Protein AF-A0A1H3FJU0-F1 (afdb_monomer_lite)

Radius of gyration: 17.92 Å; chains: 1; bounding box: 43×25×50 Å

Organism: NCBI:txid574349

pLDDT: mean 85.81, std 8.49, range [56.72, 94.69]

Secondary structure (DSSP, 8-state):
-HHHHHHHHHHHHHHHHHHHHHHHHHHHHHHHHHHHHHHHHGGGS-HHHHS--STTHHHHHHHHHHHHHHTTT-HHHIIIIITT-HHHHHHS-HHHHHHHHHHHHHHHHHHHHHHHHHHHHHHHTT-

Structure (mmCIF, N/CA/C/O backbone):
data_AF-A0A1H3FJU0-F1
#
_entry.id   AF-A0A1H3FJU0-F1
#
loop_
_atom_site.group_PDB
_atom_site.id
_atom_site.type_symbol
_atom_site.label_atom_id
_atom_site.label_alt_id
_atom_site.label_comp_id
_atom_site.label_asym_id
_atom_site.label_entity_id
_atom_site.label_seq_id
_atom_site.pdbx_PDB_ins_code
_atom_site.Cartn_x
_atom_site.Cartn_y
_atom_site.Cartn_z
_atom_site.occupancy
_atom_site.B_iso_or_equiv
_atom_site.auth_seq_id
_atom_site.auth_comp_id
_atom_site.auth_asym_id
_atom_site.auth_atom_id
_atom_site.pdbx_PDB_model_num
ATOM 1 N N . MET A 1 1 ? 21.279 -3.090 -28.192 1.00 73.25 1 MET A N 1
ATOM 2 C CA . MET A 1 1 ? 20.259 -2.068 -27.872 1.00 73.25 1 MET A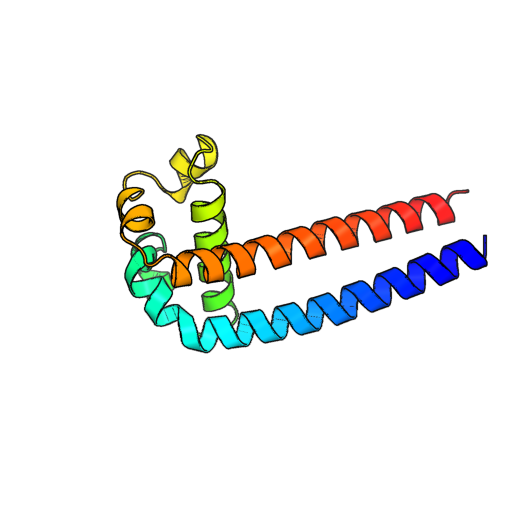 CA 1
ATOM 3 C C . MET A 1 1 ? 18.842 -2.566 -28.112 1.00 73.25 1 MET A C 1
ATOM 5 O O . MET A 1 1 ? 18.152 -2.771 -27.126 1.00 73.25 1 MET A O 1
ATOM 9 N N . ALA A 1 2 ? 18.442 -2.893 -29.349 1.00 81.31 2 ALA A N 1
ATOM 10 C CA . ALA A 1 2 ? 17.053 -3.268 -29.677 1.00 81.31 2 ALA A CA 1
ATOM 11 C C . ALA A 1 2 ? 16.427 -4.379 -28.798 1.00 81.31 2 ALA A C 1
ATOM 13 O O . ALA A 1 2 ? 15.264 -4.290 -28.410 1.00 81.31 2 ALA A O 1
ATOM 14 N N . ILE A 1 3 ? 17.197 -5.411 -28.427 1.00 87.44 3 ILE A N 1
ATOM 15 C CA . ILE A 1 3 ? 16.710 -6.499 -27.554 1.00 87.44 3 ILE A CA 1
ATOM 16 C C . ILE A 1 3 ? 16.389 -5.985 -26.140 1.00 87.44 3 ILE A C 1
ATOM 18 O O . ILE A 1 3 ? 15.386 -6.384 -25.549 1.00 87.44 3 ILE A O 1
ATOM 22 N N . VAL A 1 4 ? 17.211 -5.080 -25.600 1.00 87.06 4 VAL A N 1
ATOM 23 C CA . VAL A 1 4 ? 17.039 -4.518 -24.249 1.00 87.06 4 VAL A CA 1
ATOM 24 C C . VAL A 1 4 ? 15.814 -3.609 -24.204 1.00 87.06 4 VAL A C 1
ATOM 26 O O . VAL A 1 4 ? 14.980 -3.759 -23.316 1.00 87.06 4 VAL A O 1
ATOM 29 N N . GLU A 1 5 ? 15.656 -2.730 -25.193 1.00 85.94 5 GLU A N 1
ATOM 30 C CA . GLU A 1 5 ? 14.491 -1.845 -25.315 1.00 85.94 5 GLU A CA 1
ATOM 31 C C . GLU A 1 5 ? 13.184 -2.629 -25.451 1.00 85.94 5 GLU A C 1
ATOM 33 O O . GLU A 1 5 ? 12.231 -2.371 -24.716 1.00 85.94 5 GLU A O 1
ATOM 38 N N . SER A 1 6 ? 13.157 -3.637 -26.330 1.00 90.00 6 SER A N 1
ATOM 39 C CA . SER A 1 6 ? 11.997 -4.519 -26.485 1.00 90.00 6 SER A CA 1
ATOM 40 C C . SER A 1 6 ? 11.667 -5.233 -25.171 1.00 90.00 6 SER A C 1
ATOM 42 O O . SER A 1 6 ? 10.504 -5.306 -24.779 1.00 90.00 6 SER A O 1
ATOM 44 N N . THR A 1 7 ? 12.679 -5.726 -24.449 1.00 91.31 7 THR A N 1
ATOM 45 C CA . THR A 1 7 ? 12.483 -6.418 -23.164 1.00 91.31 7 THR A CA 1
ATOM 46 C C . THR A 1 7 ? 11.920 -5.480 -22.094 1.00 91.31 7 THR A C 1
ATOM 48 O O . THR A 1 7 ? 10.959 -5.835 -21.413 1.00 91.31 7 THR A O 1
ATOM 51 N N . LEU A 1 8 ? 12.459 -4.262 -21.972 1.00 90.12 8 LEU A N 1
ATOM 52 C CA . LEU A 1 8 ? 11.939 -3.243 -21.055 1.00 90.12 8 LEU A CA 1
ATOM 53 C C . LEU A 1 8 ? 10.504 -2.835 -21.406 1.00 90.12 8 LEU A C 1
ATOM 55 O O . LEU A 1 8 ? 9.691 -2.642 -20.501 1.00 90.12 8 LEU A O 1
ATOM 59 N N . GLY A 1 9 ? 10.176 -2.758 -22.699 1.00 88.25 9 GLY A N 1
ATOM 60 C CA . GLY A 1 9 ? 8.813 -2.539 -23.180 1.00 88.25 9 GLY A CA 1
ATOM 61 C C . GLY A 1 9 ? 7.850 -3.621 -22.692 1.00 88.25 9 GLY A C 1
ATOM 62 O O . GLY A 1 9 ? 6.852 -3.304 -22.048 1.00 88.25 9 GLY A O 1
ATOM 63 N N . TRP A 1 10 ? 8.187 -4.897 -22.907 1.00 93.12 10 TRP A N 1
ATOM 64 C CA . TRP A 1 10 ? 7.372 -6.027 -22.445 1.00 93.12 10 TRP A CA 1
ATOM 65 C C . TRP A 1 10 ? 7.200 -6.059 -20.925 1.00 93.12 10 TRP A C 1
ATOM 67 O O . TRP A 1 10 ? 6.084 -6.262 -20.444 1.00 93.12 10 TRP A O 1
ATOM 77 N N . ILE A 1 11 ? 8.272 -5.815 -20.162 1.00 92.06 11 ILE A N 1
ATOM 78 C CA . ILE A 1 11 ? 8.209 -5.741 -18.695 1.00 92.06 11 ILE A CA 1
ATOM 79 C C . ILE A 1 11 ? 7.282 -4.601 -18.260 1.00 92.06 11 ILE A C 1
ATOM 81 O O . ILE A 1 11 ? 6.436 -4.798 -17.390 1.00 92.06 11 ILE A O 1
ATOM 85 N N . GLY A 1 12 ? 7.403 -3.424 -18.881 1.00 90.06 12 GLY A N 1
ATOM 86 C CA . GLY A 1 12 ? 6.541 -2.279 -18.600 1.00 90.06 12 GLY A CA 1
ATOM 87 C C . GLY A 1 12 ? 5.065 -2.582 -18.862 1.00 90.06 12 GLY A C 1
ATOM 88 O O . GLY A 1 12 ? 4.226 -2.343 -17.994 1.00 90.06 12 GLY A O 1
ATOM 89 N N . THR A 1 13 ? 4.743 -3.169 -20.018 1.00 91.56 13 THR A N 1
ATOM 90 C CA . THR A 1 13 ? 3.370 -3.570 -20.362 1.00 91.56 13 THR A CA 1
ATOM 91 C C . THR A 1 13 ? 2.823 -4.613 -19.389 1.00 91.56 13 THR A C 1
ATOM 93 O O . THR A 1 13 ? 1.688 -4.485 -18.930 1.00 91.56 13 THR A O 1
ATOM 96 N N . PHE A 1 14 ? 3.626 -5.618 -19.029 1.00 92.19 14 PHE A N 1
ATOM 97 C CA . PHE A 1 14 ? 3.233 -6.647 -18.069 1.00 92.19 14 PHE A CA 1
ATOM 98 C C . PHE A 1 14 ? 2.937 -6.058 -16.684 1.00 92.19 14 PHE A C 1
ATOM 100 O O . PHE A 1 14 ? 1.878 -6.326 -16.115 1.00 92.19 14 PHE A O 1
ATOM 107 N N . LEU A 1 15 ? 3.828 -5.210 -16.159 1.00 91.44 15 LEU A N 1
ATOM 108 C CA . LEU A 1 15 ? 3.632 -4.538 -14.872 1.00 91.44 15 LEU A CA 1
ATOM 109 C C . LEU A 1 15 ? 2.427 -3.595 -14.896 1.00 91.44 15 LEU A C 1
ATOM 111 O O . LEU A 1 15 ? 1.683 -3.546 -13.920 1.00 91.44 15 LEU A O 1
ATOM 115 N N . GLY A 1 16 ? 2.196 -2.893 -16.008 1.00 88.62 16 GLY A N 1
ATOM 116 C CA . GLY A 1 16 ? 1.013 -2.054 -16.194 1.00 88.62 16 GLY A CA 1
ATOM 117 C C . GLY A 1 16 ? -0.286 -2.863 -16.156 1.00 88.62 16 GLY A C 1
ATOM 118 O O . GLY A 1 16 ? -1.217 -2.504 -15.437 1.00 88.62 16 GLY A O 1
ATOM 119 N N . GLY A 1 17 ? -0.331 -3.994 -16.868 1.00 92.31 17 GLY A N 1
ATOM 120 C CA . GLY A 1 17 ? -1.479 -4.904 -16.854 1.00 92.31 17 GLY A CA 1
ATOM 121 C C . GLY A 1 17 ? -1.735 -5.506 -15.472 1.00 92.31 17 GLY A C 1
ATOM 122 O O . GLY A 1 17 ? -2.864 -5.490 -14.981 1.00 92.31 17 GLY A O 1
ATOM 123 N N . LEU A 1 18 ? -0.679 -5.968 -14.801 1.00 92.19 18 LEU A N 1
ATOM 124 C CA . LEU A 1 18 ? -0.758 -6.486 -13.437 1.00 92.19 18 LEU A CA 1
ATOM 125 C C . LEU A 1 18 ? -1.211 -5.398 -12.450 1.00 92.19 18 LEU A C 1
ATOM 127 O O . LEU A 1 18 ? -2.030 -5.664 -11.571 1.00 92.19 18 LEU A O 1
ATOM 131 N N . GLY A 1 19 ? -0.744 -4.161 -12.630 1.00 90.81 19 GLY A N 1
ATOM 132 C CA . GLY A 1 19 ? -1.169 -3.015 -11.836 1.00 90.81 19 GLY A CA 1
ATOM 133 C C . GLY A 1 19 ? -2.647 -2.685 -11.997 1.00 90.81 19 GLY A C 1
ATOM 134 O O . GLY A 1 19 ? -3.334 -2.442 -11.007 1.00 90.81 19 GLY A O 1
ATOM 135 N N . LEU A 1 20 ? -3.166 -2.757 -13.223 1.00 91.00 20 LEU A N 1
ATOM 136 C CA . LEU A 1 20 ? -4.585 -2.554 -13.499 1.00 91.00 20 LEU A CA 1
ATOM 137 C C . LEU A 1 20 ? -5.453 -3.648 -12.858 1.00 91.00 20 LEU A C 1
ATOM 139 O O . LEU A 1 20 ? -6.473 -3.338 -12.245 1.00 91.00 20 LEU A O 1
ATOM 143 N N . LEU A 1 21 ? -5.025 -4.913 -12.922 1.00 93.75 21 LEU A N 1
ATOM 144 C CA . LEU A 1 21 ? -5.716 -6.021 -12.251 1.00 93.75 21 LEU A CA 1
ATOM 145 C C . LEU A 1 21 ? -5.738 -5.849 -10.727 1.00 93.75 21 LEU A C 1
ATOM 147 O O . LEU A 1 21 ? -6.780 -6.039 -10.098 1.00 93.75 21 LEU A O 1
ATOM 151 N N . LEU A 1 22 ? -4.610 -5.449 -10.134 1.00 92.00 22 LEU A N 1
ATOM 152 C CA . LEU A 1 22 ? -4.521 -5.184 -8.699 1.00 92.00 22 LEU A CA 1
ATOM 153 C C . LEU A 1 22 ? -5.372 -3.985 -8.280 1.00 92.00 22 LEU A C 1
ATOM 155 O O . LEU A 1 22 ? -6.050 -4.065 -7.258 1.00 92.00 22 LEU A O 1
ATOM 159 N N . LEU A 1 23 ? -5.410 -2.915 -9.079 1.00 89.50 23 LEU A N 1
ATOM 160 C CA . LEU A 1 23 ? -6.303 -1.778 -8.855 1.00 89.50 23 LEU A CA 1
ATOM 161 C C . LEU A 1 23 ? -7.770 -2.222 -8.872 1.00 89.50 23 LEU A C 1
ATOM 163 O O . LEU A 1 23 ? -8.513 -1.866 -7.963 1.00 89.50 23 LEU A O 1
ATOM 167 N N . ILE A 1 24 ? -8.191 -3.029 -9.851 1.00 92.06 24 ILE A N 1
ATOM 168 C CA . ILE A 1 24 ? -9.566 -3.549 -9.912 1.00 92.06 24 ILE A CA 1
ATOM 169 C C . ILE A 1 24 ? -9.878 -4.381 -8.665 1.00 92.06 24 ILE A C 1
ATOM 171 O O . ILE A 1 24 ? -10.896 -4.150 -8.012 1.00 92.06 24 ILE A O 1
ATOM 175 N N . ALA A 1 25 ? -8.991 -5.305 -8.290 1.00 92.81 25 ALA A N 1
ATOM 176 C CA . ALA A 1 25 ? -9.164 -6.122 -7.094 1.00 92.81 25 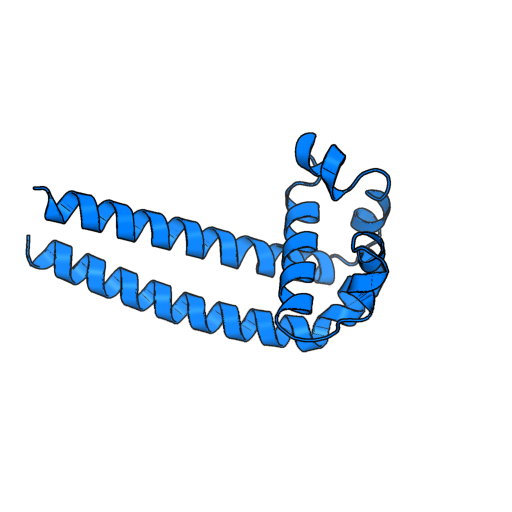ALA A CA 1
ATOM 177 C C . ALA A 1 25 ? -9.244 -5.262 -5.821 1.00 92.81 25 ALA A C 1
ATOM 179 O O . ALA A 1 25 ? -10.133 -5.462 -4.993 1.00 92.81 25 ALA A O 1
ATOM 180 N N . ALA A 1 26 ? -8.371 -4.263 -5.683 1.00 90.44 26 ALA A N 1
ATOM 181 C CA . ALA A 1 26 ? -8.369 -3.343 -4.553 1.00 90.44 26 ALA A CA 1
ATOM 182 C C . ALA A 1 26 ? -9.634 -2.472 -4.518 1.00 90.44 26 ALA A C 1
ATOM 184 O O . ALA A 1 26 ? -10.182 -2.253 -3.443 1.00 90.44 26 ALA A O 1
ATOM 185 N N . CYS A 1 27 ? -10.140 -2.029 -5.670 1.00 90.00 27 CYS A N 1
ATOM 186 C CA . CYS A 1 27 ? -11.408 -1.311 -5.794 1.00 90.00 27 CYS A CA 1
ATOM 187 C C . CYS A 1 27 ? -12.595 -2.167 -5.340 1.00 90.00 27 CYS A C 1
ATOM 189 O O . CYS A 1 27 ? -13.414 -1.701 -4.551 1.00 90.00 27 CYS A O 1
ATOM 191 N N . ILE A 1 28 ? -12.667 -3.423 -5.791 1.00 92.31 28 ILE A N 1
ATOM 192 C CA . ILE A 1 28 ? -13.705 -4.377 -5.376 1.00 92.31 28 ILE A CA 1
ATOM 193 C C . ILE A 1 28 ? -13.638 -4.581 -3.863 1.00 92.31 28 ILE A C 1
ATOM 195 O O . ILE A 1 28 ? -14.629 -4.385 -3.162 1.00 92.31 28 ILE A O 1
ATOM 199 N N . ILE A 1 29 ? -12.454 -4.904 -3.340 1.00 91.44 29 ILE A N 1
ATOM 200 C CA . ILE A 1 29 ? -12.236 -5.066 -1.900 1.00 91.44 29 ILE A CA 1
ATOM 201 C C . ILE A 1 29 ? -12.653 -3.798 -1.154 1.00 91.44 29 ILE A C 1
ATOM 203 O O . ILE A 1 29 ? -13.339 -3.895 -0.141 1.00 91.44 29 ILE A O 1
ATOM 207 N N . ALA A 1 30 ? -12.303 -2.616 -1.661 1.00 88.75 30 ALA A N 1
ATOM 208 C CA . ALA A 1 30 ? -12.659 -1.358 -1.029 1.00 88.75 30 ALA A CA 1
ATOM 209 C C . ALA A 1 30 ? -14.166 -1.110 -0.990 1.00 88.75 30 ALA A C 1
ATOM 211 O O . ALA A 1 30 ? -14.656 -0.569 -0.008 1.00 88.75 30 ALA A O 1
ATOM 212 N N . LEU A 1 31 ? -14.924 -1.538 -1.996 1.00 88.19 31 LEU A N 1
ATOM 213 C CA . LEU A 1 31 ? -16.382 -1.418 -1.968 1.00 88.19 31 LEU A CA 1
ATOM 214 C C . LEU A 1 31 ? -17.020 -2.342 -0.922 1.00 88.19 31 LEU A C 1
ATOM 216 O O . LEU A 1 31 ? -17.953 -1.928 -0.242 1.00 88.19 31 LEU A O 1
ATOM 220 N N . PHE A 1 32 ? -16.502 -3.562 -0.750 1.00 90.00 32 PHE A N 1
ATOM 221 C CA . PHE A 1 32 ? -17.102 -4.557 0.151 1.00 90.00 32 PHE A CA 1
ATOM 222 C C . PHE A 1 32 ? -16.570 -4.530 1.587 1.00 90.00 32 PHE A C 1
ATOM 224 O O . PHE A 1 32 ? -17.248 -4.989 2.503 1.00 90.00 32 PHE A O 1
ATOM 231 N N . LYS A 1 33 ? -15.341 -4.052 1.799 1.00 90.88 33 LYS A N 1
ATOM 232 C CA . LYS A 1 33 ? -14.637 -4.130 3.090 1.00 90.88 33 LYS A CA 1
ATOM 233 C C . LYS A 1 33 ? -14.391 -2.781 3.750 1.00 90.88 33 LYS A C 1
ATOM 235 O O . LYS A 1 33 ? -13.863 -2.766 4.860 1.00 90.88 33 LYS A O 1
ATOM 240 N N . ILE A 1 34 ? -14.788 -1.667 3.129 1.00 89.31 34 ILE A N 1
ATOM 241 C CA . ILE A 1 34 ? -14.622 -0.345 3.747 1.00 89.31 34 ILE A CA 1
ATOM 242 C C . ILE A 1 34 ? -15.409 -0.211 5.046 1.00 89.31 34 ILE A C 1
ATOM 244 O O . ILE A 1 34 ? -14.868 0.333 5.994 1.00 89.31 34 ILE A O 1
ATOM 248 N N . ASP A 1 35 ? -16.626 -0.750 5.135 1.00 88.75 35 ASP A N 1
ATOM 249 C CA . ASP A 1 35 ? -17.435 -0.634 6.356 1.00 88.75 35 ASP A CA 1
ATOM 250 C C . ASP A 1 35 ? -16.795 -1.378 7.533 1.00 88.75 35 ASP A C 1
ATOM 252 O O . ASP A 1 35 ? -16.725 -0.858 8.644 1.00 88.75 35 ASP A O 1
ATOM 256 N N . GLU A 1 36 ? -16.254 -2.571 7.269 1.00 89.38 36 GLU A N 1
ATOM 257 C CA . GLU A 1 36 ? -15.503 -3.345 8.259 1.00 89.38 36 GLU A CA 1
ATOM 258 C C . GLU A 1 36 ? -14.204 -2.622 8.648 1.00 89.38 36 GLU A C 1
ATOM 260 O O . GLU A 1 36 ? -13.852 -2.570 9.821 1.00 89.38 36 GLU A O 1
ATOM 265 N N . ALA A 1 37 ? -13.504 -2.006 7.690 1.00 89.38 37 ALA A N 1
ATOM 266 C CA . ALA A 1 37 ? -12.314 -1.210 7.976 1.00 89.38 37 ALA A CA 1
ATOM 267 C C . ALA A 1 37 ? -12.640 0.064 8.779 1.00 89.38 37 ALA A C 1
ATOM 269 O O . ALA A 1 37 ? -11.932 0.384 9.730 1.00 89.38 37 ALA A O 1
ATOM 270 N N . ASP A 1 38 ? -13.717 0.771 8.445 1.00 88.19 38 ASP A N 1
ATOM 271 C CA . ASP A 1 38 ? -14.161 1.995 9.115 1.00 88.19 38 ASP A CA 1
ATOM 272 C C . ASP A 1 38 ? -14.677 1.733 10.533 1.00 88.19 38 ASP A C 1
ATOM 274 O O . ASP A 1 38 ? -14.566 2.614 11.389 1.00 88.19 38 ASP A O 1
ATOM 278 N N . TYR A 1 39 ? -15.207 0.538 10.800 1.00 87.62 39 TYR A N 1
ATOM 279 C CA . TYR A 1 39 ? -15.597 0.128 12.147 1.00 87.62 39 TYR A CA 1
ATOM 280 C C . TYR A 1 39 ? -14.401 0.152 13.110 1.00 87.62 39 TYR A C 1
ATOM 282 O O . TYR A 1 39 ? -14.507 0.699 14.202 1.00 87.62 39 TYR A O 1
ATOM 290 N N . TYR A 1 40 ? -13.245 -0.370 12.683 1.00 86.94 40 TYR A N 1
ATOM 291 C CA . TYR A 1 40 ? -12.038 -0.419 13.519 1.00 86.94 40 TYR A CA 1
ATOM 292 C C . TYR A 1 40 ? -11.162 0.837 13.401 1.00 86.94 40 TYR A C 1
ATOM 294 O O . TYR A 1 40 ? -10.589 1.295 14.383 1.00 86.94 40 TYR A O 1
ATOM 302 N N . PHE A 1 41 ? -11.037 1.403 12.198 1.00 85.19 41 PHE A N 1
ATOM 303 C CA . PHE A 1 41 ? -10.051 2.446 11.881 1.00 85.19 41 PHE A CA 1
ATOM 304 C C . P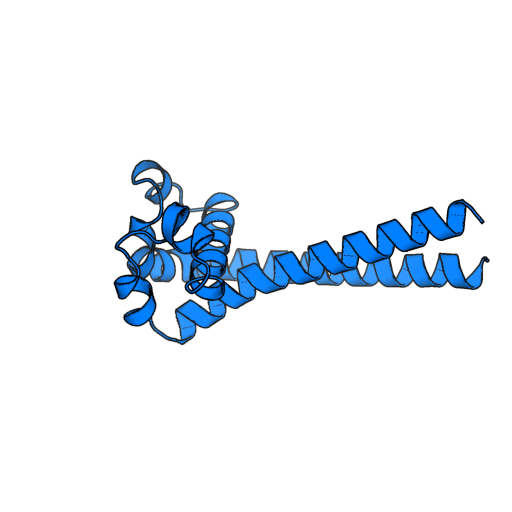HE A 1 41 ? -10.674 3.778 11.474 1.00 85.19 41 PHE A C 1
ATOM 306 O O . PHE A 1 41 ? -9.962 4.754 11.228 1.00 85.19 41 PHE A O 1
ATOM 313 N N . GLY A 1 42 ? -12.000 3.866 11.400 1.00 76.06 42 GLY A N 1
ATOM 314 C CA . GLY A 1 42 ? -12.673 5.048 10.881 1.00 76.06 42 GLY A CA 1
ATOM 315 C C . GLY A 1 42 ? -12.374 6.308 11.694 1.00 76.06 42 GLY A C 1
ATOM 316 O O . GLY A 1 42 ? -12.383 7.408 11.143 1.00 76.06 42 GLY A O 1
ATOM 317 N N . GLU A 1 43 ? -12.080 6.173 12.988 1.00 73.19 43 GLU A N 1
ATOM 318 C CA . GLU A 1 43 ? -11.677 7.300 13.832 1.00 73.19 43 GLU A CA 1
ATOM 319 C C . GLU A 1 43 ? -10.354 7.946 13.404 1.00 73.19 43 GLU A C 1
ATOM 321 O O . GLU A 1 43 ? -10.073 9.070 13.812 1.00 73.19 43 GLU A O 1
ATOM 326 N N . TRP A 1 44 ? -9.515 7.276 12.610 1.00 73.06 44 TRP A N 1
ATOM 327 C CA . TRP A 1 44 ? -8.286 7.864 12.063 1.00 73.06 44 TRP A CA 1
ATOM 328 C C . TRP A 1 44 ? -8.553 8.858 10.938 1.00 73.06 44 TRP A C 1
ATOM 330 O O . TRP A 1 44 ? -7.732 9.736 10.680 1.00 73.06 44 TRP A O 1
ATOM 340 N N . SER A 1 45 ? -9.697 8.737 10.266 1.00 65.69 45 SER A N 1
ATOM 341 C CA . SER A 1 45 ? -10.110 9.698 9.249 1.00 65.69 45 SER A CA 1
ATOM 342 C C . SER A 1 45 ? -10.867 10.863 9.883 1.00 65.69 45 SER A C 1
ATOM 344 O O . SER A 1 45 ? -11.586 10.681 10.865 1.00 65.69 45 SER A O 1
ATOM 346 N N . ALA A 1 46 ? -10.709 12.066 9.320 1.00 60.09 46 ALA A N 1
ATOM 347 C CA . ALA A 1 46 ? -11.522 13.216 9.709 1.00 60.09 46 ALA A CA 1
ATOM 348 C C . ALA A 1 46 ? -13.016 12.829 9.661 1.00 60.09 46 ALA A C 1
ATOM 350 O O . ALA A 1 46 ? -13.418 12.166 8.699 1.00 60.09 46 ALA A O 1
ATOM 351 N N . PRO A 1 47 ? -13.837 13.228 10.651 1.00 59.81 47 PRO A N 1
ATOM 352 C CA . PRO A 1 47 ? -15.242 12.814 10.749 1.00 59.81 47 PRO A CA 1
ATOM 353 C C . PRO A 1 47 ? -16.042 13.141 9.478 1.00 59.81 47 PRO A C 1
ATOM 355 O O . PRO A 1 47 ? -16.932 12.398 9.085 1.00 59.81 47 PRO A O 1
ATOM 358 N N . GLU A 1 48 ? -15.640 14.194 8.773 1.00 59.38 48 GLU A N 1
ATOM 359 C CA . GLU A 1 48 ? -16.198 14.654 7.500 1.00 59.38 48 GLU A CA 1
ATOM 360 C C . GLU A 1 48 ? -15.979 13.652 6.349 1.00 59.38 48 GLU A C 1
ATOM 362 O O . GLU A 1 48 ? -16.812 13.519 5.457 1.00 59.38 48 GLU A O 1
ATOM 367 N N . LYS A 1 49 ? -14.874 12.891 6.379 1.00 56.72 49 LYS A N 1
ATOM 368 C CA . LYS A 1 49 ? -14.493 11.920 5.337 1.00 56.72 49 LYS A CA 1
ATOM 369 C C . LYS A 1 49 ? -15.107 10.534 5.539 1.00 56.72 49 LYS A C 1
ATOM 371 O O . LYS A 1 49 ? -15.106 9.744 4.598 1.00 56.72 49 LYS A O 1
ATOM 376 N N . LYS A 1 50 ? -15.660 10.247 6.724 1.00 57.94 50 LYS A N 1
ATOM 377 C CA . LYS A 1 50 ? -16.386 8.995 7.011 1.00 57.94 50 LYS A CA 1
ATOM 378 C C . LYS A 1 50 ? -17.662 8.857 6.176 1.00 57.94 50 LYS A C 1
ATOM 380 O O . LYS A 1 50 ? -18.036 7.745 5.813 1.00 57.94 50 LYS A O 1
ATOM 385 N N . TYR A 1 51 ? -18.306 9.979 5.850 1.00 60.31 51 TYR A N 1
ATOM 386 C C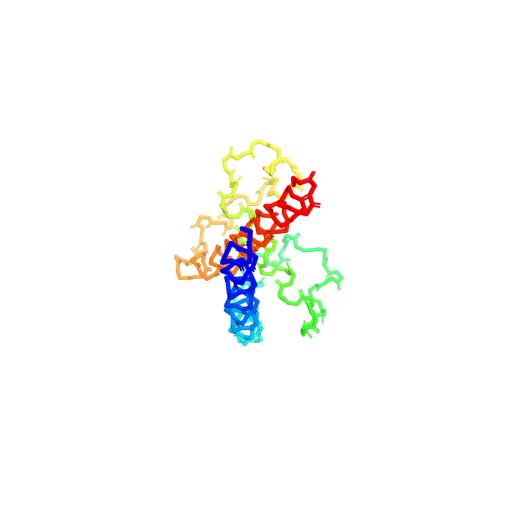A . TYR A 1 51 ? -19.565 10.002 5.101 1.00 60.31 51 TYR A CA 1
ATOM 387 C C . TYR A 1 51 ? -19.379 9.806 3.590 1.00 60.31 51 TYR A C 1
ATOM 389 O O . TYR A 1 51 ? -20.312 9.392 2.906 1.00 60.31 51 TYR A O 1
ATOM 397 N N . PHE A 1 52 ? -18.169 10.025 3.067 1.00 65.00 52 PHE A N 1
ATOM 398 C CA . PHE A 1 52 ? -17.851 9.766 1.664 1.00 65.00 52 PHE A CA 1
ATOM 399 C C . PHE A 1 52 ? -17.483 8.293 1.467 1.00 65.00 52 PHE A C 1
ATOM 401 O O . PHE A 1 52 ? -16.315 7.886 1.517 1.00 65.00 52 PHE A O 1
ATOM 408 N N . LYS A 1 53 ? -18.518 7.476 1.260 1.00 69.06 53 LYS A N 1
ATOM 409 C CA . LYS A 1 53 ? -18.388 6.081 0.833 1.00 69.06 53 LYS A CA 1
ATOM 410 C C . LYS A 1 53 ? -18.399 6.014 -0.690 1.00 69.06 53 LYS A C 1
ATOM 412 O O . LYS A 1 53 ? -19.291 6.554 -1.334 1.00 69.06 53 LYS A O 1
ATOM 417 N N . GLY A 1 54 ? -17.394 5.356 -1.257 1.00 76.50 54 GLY A N 1
ATOM 418 C CA . GLY A 1 54 ? -17.250 5.190 -2.698 1.00 76.50 54 GLY A CA 1
ATOM 419 C C . GLY A 1 54 ? -15.804 5.332 -3.152 1.00 76.50 54 GLY A C 1
ATOM 420 O O . GLY A 1 54 ? -14.939 5.849 -2.439 1.00 76.50 54 GLY A O 1
ATOM 421 N N . LEU A 1 55 ? -15.529 4.859 -4.361 1.00 80.94 55 LEU A N 1
ATOM 422 C CA . LEU A 1 55 ? -14.249 5.101 -5.018 1.00 80.94 55 LEU A CA 1
ATOM 423 C C . LEU A 1 55 ? -14.183 6.574 -5.464 1.00 80.94 55 LEU A C 1
ATOM 425 O O . LEU A 1 55 ? -15.200 7.108 -5.902 1.00 80.94 55 LEU A O 1
ATOM 429 N N . PRO A 1 56 ? -13.025 7.250 -5.358 1.00 85.38 56 PRO A N 1
ATOM 430 C CA . PRO A 1 56 ? -11.716 6.740 -4.927 1.00 85.38 56 PRO A CA 1
ATOM 431 C C . PRO A 1 56 ? -11.457 6.844 -3.408 1.00 85.38 56 PRO A C 1
ATOM 433 O O . PRO A 1 56 ? -10.440 6.352 -2.914 1.00 85.38 56 PRO A O 1
ATOM 436 N N . PHE A 1 57 ? -12.356 7.474 -2.648 1.00 84.75 57 PHE A N 1
ATOM 437 C CA . PHE A 1 57 ? -12.131 7.826 -1.241 1.00 84.75 57 PHE A CA 1
ATOM 438 C C . PHE A 1 57 ? -12.004 6.610 -0.313 1.00 84.75 57 PHE A C 1
ATOM 440 O O . PHE A 1 57 ? -11.118 6.593 0.542 1.00 84.75 57 PHE A O 1
ATOM 447 N N . SER A 1 58 ? -12.828 5.573 -0.498 1.00 86.62 58 SER A N 1
ATOM 448 C CA . SER A 1 58 ? -12.737 4.320 0.269 1.00 86.62 58 SER A CA 1
ATOM 449 C C . SER A 1 58 ? -11.376 3.643 0.084 1.00 86.62 58 SER A C 1
ATOM 451 O O . SER A 1 58 ? -10.733 3.246 1.055 1.00 86.62 58 SER A O 1
ATOM 453 N N . LEU A 1 59 ? -10.895 3.577 -1.161 1.00 88.69 59 LEU A N 1
ATOM 454 C CA . LEU A 1 59 ? -9.604 2.974 -1.484 1.00 88.69 59 LEU A CA 1
ATOM 455 C C . LEU A 1 59 ? -8.445 3.764 -0.859 1.00 88.69 59 LEU A C 1
ATOM 457 O O . LEU A 1 59 ? -7.539 3.173 -0.270 1.00 88.69 59 LEU A O 1
ATOM 461 N N . SER A 1 60 ? -8.495 5.098 -0.930 1.00 87.75 60 SER A N 1
ATOM 462 C CA . SER A 1 60 ? -7.496 5.972 -0.304 1.00 87.75 60 SER A CA 1
ATOM 463 C C . SER A 1 60 ? -7.433 5.775 1.216 1.00 87.75 60 SER A C 1
ATOM 465 O O . SER A 1 60 ? -6.343 5.628 1.771 1.00 87.75 60 SER A O 1
ATOM 467 N N . ARG A 1 61 ? -8.586 5.681 1.892 1.00 88.12 61 ARG A N 1
AT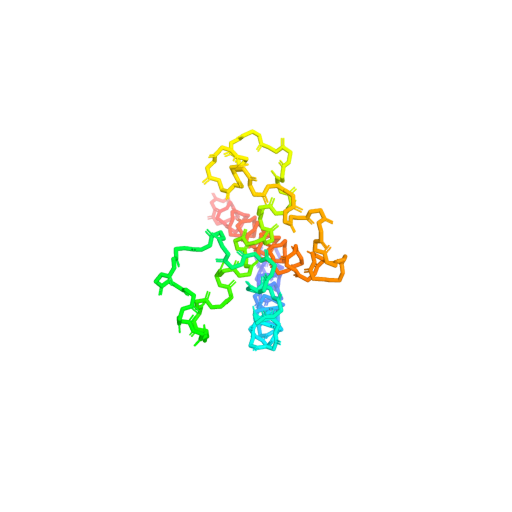OM 468 C CA . ARG A 1 61 ? -8.652 5.421 3.339 1.00 88.12 61 ARG A CA 1
ATOM 469 C C . ARG A 1 61 ? -8.092 4.053 3.710 1.00 88.12 61 ARG A C 1
ATOM 471 O O . ARG A 1 61 ? -7.253 3.968 4.599 1.00 88.12 61 ARG A O 1
ATOM 478 N N . MET A 1 62 ? -8.464 2.997 2.988 1.00 91.12 62 MET A N 1
ATOM 479 C CA . MET A 1 62 ? -7.915 1.659 3.239 1.00 91.12 62 MET A CA 1
ATOM 480 C C . MET A 1 62 ? -6.403 1.593 3.017 1.00 91.12 62 MET A C 1
ATOM 482 O O . MET A 1 62 ? -5.692 0.958 3.793 1.00 91.12 62 MET A O 1
ATOM 486 N N . THR A 1 63 ? -5.903 2.304 2.007 1.00 90.56 63 THR A N 1
ATOM 487 C CA . THR A 1 63 ? -4.465 2.447 1.745 1.00 90.56 63 THR A CA 1
ATOM 488 C C . THR A 1 63 ? -3.762 3.149 2.911 1.00 90.56 63 THR A C 1
ATOM 490 O O . THR A 1 63 ? -2.719 2.692 3.376 1.00 90.56 63 THR A O 1
ATOM 493 N N . TYR A 1 64 ? -4.363 4.215 3.447 1.00 89.00 64 TYR A N 1
ATOM 494 C CA . TYR A 1 64 ? -3.866 4.922 4.629 1.00 89.00 64 TYR A CA 1
ATOM 495 C C . TYR A 1 64 ? -3.847 4.025 5.876 1.00 89.00 64 TYR A C 1
ATOM 497 O O . TYR A 1 64 ? -2.855 4.001 6.605 1.00 89.00 64 TYR A O 1
ATOM 505 N N . TYR A 1 65 ? -4.905 3.242 6.103 1.00 90.50 65 TYR A N 1
ATOM 506 C CA . TYR A 1 65 ? -4.959 2.291 7.215 1.00 90.50 65 TYR A CA 1
ATOM 507 C C . TYR A 1 65 ? -3.868 1.224 7.084 1.00 90.50 65 TYR A C 1
ATOM 509 O O . TYR A 1 65 ? -3.152 0.954 8.047 1.00 90.50 65 TYR A O 1
ATOM 517 N N . GLY A 1 66 ? -3.674 0.675 5.882 1.00 91.69 66 GLY A N 1
ATOM 518 C CA . GLY A 1 66 ? -2.608 -0.282 5.591 1.00 91.69 66 GLY A CA 1
ATOM 519 C C . GLY A 1 66 ? -1.214 0.266 5.883 1.00 91.69 66 GLY A C 1
ATOM 520 O O . GLY A 1 66 ? -0.414 -0.408 6.534 1.00 91.69 66 GLY A O 1
ATOM 521 N N . MET A 1 67 ? -0.946 1.509 5.476 1.00 91.81 67 MET A N 1
ATOM 522 C CA . MET A 1 67 ? 0.306 2.208 5.778 1.00 91.81 67 MET A CA 1
ATOM 523 C C . MET A 1 67 ? 0.537 2.332 7.287 1.00 91.81 67 MET A C 1
ATOM 525 O O . MET A 1 67 ? 1.614 1.998 7.780 1.00 91.81 67 MET A O 1
ATOM 529 N N . ALA A 1 68 ? -0.469 2.803 8.025 1.00 88.62 68 ALA A N 1
ATOM 530 C CA . ALA A 1 68 ? -0.374 2.989 9.468 1.00 88.62 68 ALA A CA 1
ATOM 531 C C . ALA A 1 68 ? -0.144 1.656 10.201 1.00 88.62 68 ALA A C 1
ATOM 533 O O . ALA A 1 68 ? 0.688 1.590 11.102 1.00 88.62 68 ALA A O 1
ATOM 534 N N . ILE A 1 69 ? -0.798 0.572 9.773 1.00 91.00 69 ILE A N 1
ATOM 535 C CA . ILE A 1 69 ? -0.569 -0.772 10.324 1.00 91.00 69 ILE A CA 1
ATOM 536 C C . ILE A 1 69 ? 0.865 -1.238 10.042 1.00 91.00 69 ILE A C 1
ATOM 538 O O . ILE A 1 69 ? 1.552 -1.701 10.955 1.00 91.00 69 ILE A O 1
ATOM 542 N N . LEU A 1 70 ? 1.325 -1.113 8.793 1.00 91.19 70 LEU A N 1
ATOM 543 C CA . LEU A 1 70 ? 2.643 -1.590 8.369 1.00 91.19 70 LEU A CA 1
ATOM 544 C C . LEU A 1 70 ? 3.774 -0.844 9.086 1.00 91.19 70 LEU A C 1
ATOM 546 O O . LEU A 1 70 ? 4.742 -1.452 9.541 1.00 91.19 70 LEU A O 1
ATOM 550 N N . PHE A 1 71 ? 3.631 0.471 9.232 1.00 89.19 71 PHE A N 1
ATOM 551 C CA . PHE A 1 71 ? 4.643 1.338 9.823 1.00 89.19 71 PHE A CA 1
ATOM 552 C C . PHE A 1 71 ? 4.348 1.718 11.273 1.00 89.19 71 PHE A C 1
ATOM 554 O O . PHE A 1 71 ? 4.886 2.712 11.759 1.00 89.19 71 PHE A O 1
ATOM 561 N N . LYS A 1 72 ? 3.565 0.916 12.009 1.00 85.06 72 LYS A N 1
ATOM 562 C CA . LYS A 1 72 ? 3.174 1.256 13.387 1.00 85.06 72 LYS A CA 1
ATOM 563 C C . LYS A 1 72 ? 4.341 1.502 14.348 1.00 85.06 72 LYS A C 1
ATOM 565 O O . LYS A 1 72 ? 4.230 2.287 15.281 1.00 85.06 72 LYS A O 1
ATOM 570 N N . ARG A 1 73 ? 5.490 0.868 14.087 1.00 85.06 73 ARG A N 1
ATOM 571 C CA . ARG A 1 73 ? 6.728 1.022 14.873 1.00 85.06 73 ARG A CA 1
ATOM 572 C C . ARG A 1 73 ? 7.554 2.258 14.497 1.00 85.06 73 ARG A C 1
ATOM 574 O O . ARG A 1 73 ? 8.465 2.618 15.235 1.00 85.06 73 ARG A O 1
ATOM 581 N N . ASN A 1 74 ? 7.278 2.895 13.360 1.00 87.19 74 ASN A N 1
ATOM 582 C CA . ASN A 1 74 ? 8.009 4.080 12.926 1.00 87.19 74 ASN A CA 1
ATOM 583 C C . ASN A 1 74 ? 7.522 5.304 13.717 1.00 87.19 74 ASN A C 1
ATOM 585 O O . ASN A 1 74 ? 6.341 5.646 13.666 1.00 87.19 74 ASN A O 1
ATOM 589 N N . GLN A 1 75 ? 8.432 5.989 14.416 1.00 82.81 75 GLN A N 1
ATOM 590 C CA . GLN A 1 75 ? 8.097 7.142 15.258 1.00 82.81 75 GLN A CA 1
ATOM 591 C C . GLN A 1 75 ? 7.424 8.286 14.487 1.00 82.81 75 GLN A C 1
ATOM 593 O O . GLN A 1 75 ? 6.531 8.937 15.029 1.00 82.81 75 GLN A O 1
ATOM 598 N N . LEU A 1 76 ? 7.793 8.515 13.222 1.00 83.38 76 LEU A N 1
ATOM 599 C CA . LEU A 1 76 ? 7.165 9.548 12.394 1.00 83.38 76 LEU A CA 1
ATOM 600 C C . LEU A 1 76 ? 5.711 9.186 12.086 1.00 83.38 76 LEU A C 1
ATOM 602 O O . LEU A 1 76 ? 4.806 9.993 12.296 1.00 83.38 76 LEU A O 1
ATOM 606 N N . VAL A 1 77 ? 5.470 7.947 11.655 1.00 81.31 77 VAL A N 1
ATOM 607 C CA . VAL A 1 77 ? 4.112 7.473 11.358 1.00 81.31 77 VAL A CA 1
ATOM 608 C C . VAL A 1 77 ? 3.271 7.458 12.631 1.00 81.31 77 VAL A C 1
ATOM 610 O O . VAL A 1 77 ? 2.147 7.954 12.636 1.00 81.31 77 VAL A O 1
ATOM 613 N N . LYS A 1 78 ? 3.842 7.004 13.748 1.00 81.75 78 LYS A N 1
ATOM 614 C CA . LYS A 1 78 ? 3.171 7.028 15.045 1.00 81.75 78 LYS A CA 1
ATOM 615 C C . LYS A 1 78 ? 2.754 8.444 15.447 1.00 81.75 78 LYS A C 1
ATOM 617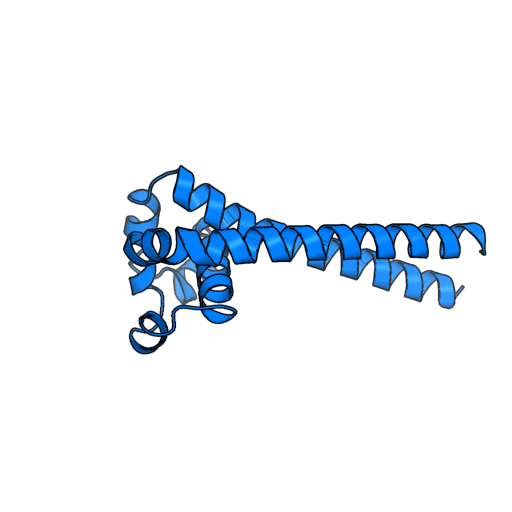 O O . LYS A 1 78 ? 1.600 8.651 15.803 1.00 81.75 78 LYS A O 1
ATOM 622 N N . ARG A 1 79 ? 3.642 9.434 15.316 1.00 80.75 79 ARG A N 1
ATOM 623 C CA . ARG A 1 79 ? 3.371 10.829 15.701 1.00 80.75 79 ARG A CA 1
ATOM 624 C C . ARG A 1 79 ? 2.297 11.504 14.844 1.00 80.75 79 ARG A C 1
ATOM 626 O O . ARG A 1 79 ? 1.473 12.246 15.375 1.00 80.75 79 ARG A O 1
ATOM 633 N N . PHE A 1 80 ? 2.318 11.283 13.532 1.00 78.00 80 PHE A N 1
ATOM 634 C CA . PHE A 1 80 ? 1.439 12.001 12.605 1.00 78.00 80 PHE A CA 1
ATOM 635 C C . PHE A 1 80 ? 0.125 11.266 12.303 1.00 78.00 80 PHE A C 1
ATOM 637 O O . PHE A 1 80 ? -0.878 11.928 12.050 1.00 78.00 80 PHE A O 1
ATOM 644 N N . TYR A 1 81 ? 0.119 9.930 12.349 1.00 74.12 81 TYR A N 1
ATOM 645 C CA . TYR A 1 81 ? -0.962 9.108 11.790 1.00 74.12 81 TYR A CA 1
ATOM 646 C C . TYR A 1 81 ? -1.691 8.258 12.840 1.00 74.12 81 TYR A C 1
ATOM 648 O O . TYR A 1 81 ? -2.908 8.130 12.773 1.00 74.12 81 TYR A O 1
ATOM 656 N N . ILE A 1 82 ? -0.976 7.695 13.821 1.00 77.69 82 ILE A N 1
ATOM 657 C CA . ILE A 1 82 ? -1.557 6.734 14.784 1.00 77.69 82 ILE A CA 1
ATOM 658 C C . ILE A 1 82 ? -1.907 7.411 16.114 1.00 77.69 82 ILE A C 1
ATOM 660 O O . ILE A 1 82 ? -2.958 7.128 16.686 1.00 77.69 82 ILE A O 1
ATOM 664 N N . LYS A 1 83 ? -1.061 8.335 16.588 1.00 76.94 83 LYS A N 1
ATOM 665 C CA . LYS A 1 83 ? -1.178 9.023 17.885 1.00 76.94 83 LYS A CA 1
ATOM 666 C C . LYS A 1 83 ? -1.554 8.035 19.004 1.00 76.94 83 LYS A C 1
ATOM 668 O O . LYS A 1 83 ? -0.868 7.030 19.176 1.00 76.94 83 LYS A O 1
ATOM 673 N N . ASP A 1 84 ? -2.656 8.290 19.703 1.00 74.12 84 ASP A N 1
ATOM 674 C CA . ASP A 1 84 ? -3.131 7.524 20.864 1.00 74.12 84 ASP A CA 1
ATOM 675 C C . ASP A 1 84 ? -4.008 6.320 20.475 1.00 74.12 84 ASP A C 1
ATOM 677 O O . ASP A 1 84 ? -4.547 5.606 21.319 1.00 74.12 84 ASP A O 1
ATOM 681 N N . LYS A 1 85 ? -4.161 6.069 19.172 1.00 77.75 85 LYS A N 1
ATOM 682 C CA . LYS A 1 85 ? -5.096 5.086 18.617 1.00 77.75 85 LYS A CA 1
ATOM 683 C C . LYS A 1 85 ? -4.414 3.779 18.214 1.00 77.75 85 LYS A C 1
ATOM 685 O O . LYS A 1 85 ? -4.920 3.041 17.374 1.00 77.75 85 LYS A O 1
ATOM 690 N N . GLU A 1 86 ? -3.250 3.501 18.797 1.00 81.31 86 GLU A N 1
ATOM 691 C CA . GLU A 1 86 ? -2.493 2.267 18.558 1.00 81.31 86 GLU A CA 1
ATOM 692 C C . GLU A 1 86 ? -3.276 1.024 19.013 1.00 81.31 86 GLU A C 1
ATOM 694 O O . GLU A 1 86 ? -3.245 0.006 18.325 1.00 81.31 86 GLU A O 1
ATOM 699 N N . HIS A 1 87 ? -4.057 1.139 20.093 1.00 82.31 87 HIS A N 1
ATOM 700 C CA . HIS A 1 87 ? -4.899 0.059 20.619 1.00 82.31 87 HIS A CA 1
ATOM 701 C C . HIS A 1 87 ? -5.903 -0.480 19.580 1.00 82.31 87 HIS A C 1
ATOM 703 O O . HIS A 1 87 ? -6.066 -1.693 19.463 1.00 82.31 87 HIS A O 1
ATOM 709 N N . LEU A 1 88 ? -6.465 0.389 18.727 1.00 83.12 88 LEU A N 1
ATOM 710 C CA . LEU A 1 88 ? -7.382 -0.005 17.646 1.00 83.12 88 LEU A CA 1
ATOM 711 C C . LEU A 1 88 ? -6.724 -0.951 16.625 1.00 83.12 88 LEU A C 1
ATOM 713 O O . LEU A 1 88 ? -7.382 -1.805 16.032 1.00 83.12 88 LEU A O 1
ATOM 717 N N . ILE A 1 89 ? -5.405 -0.835 16.421 1.00 84.06 89 ILE A N 1
ATOM 718 C CA . ILE A 1 89 ? -4.648 -1.749 15.551 1.00 84.06 89 ILE A CA 1
ATOM 719 C C . ILE A 1 89 ? -4.594 -3.139 16.164 1.00 84.06 89 ILE A C 1
ATOM 721 O O . ILE A 1 89 ? -4.712 -4.147 15.460 1.00 84.06 89 ILE A O 1
ATOM 725 N N . ASP A 1 90 ? -4.352 -3.205 17.464 1.00 85.75 90 ASP A N 1
ATOM 726 C CA . ASP A 1 90 ? -4.139 -4.467 18.148 1.00 85.75 90 ASP A CA 1
ATOM 727 C C . ASP A 1 90 ? -5.463 -5.228 18.314 1.00 85.75 90 ASP A C 1
ATOM 729 O O . ASP A 1 90 ? -5.486 -6.434 18.057 1.00 85.75 90 ASP A O 1
ATOM 733 N N . GLU A 1 91 ? -6.568 -4.516 18.552 1.00 87.56 91 GLU A N 1
ATOM 734 C CA . GLU A 1 91 ? -7.935 -5.056 18.634 1.00 87.56 91 GLU A CA 1
ATOM 735 C C . GLU A 1 91 ? -8.506 -5.526 17.286 1.00 87.56 91 GLU A C 1
ATOM 737 O O . GLU A 1 91 ? -9.339 -6.436 17.238 1.00 87.56 91 GLU A O 1
ATOM 742 N N . ALA A 1 92 ? -8.052 -4.952 16.166 1.00 88.75 92 ALA A N 1
ATOM 743 C CA . ALA A 1 92 ? -8.579 -5.305 14.853 1.00 88.75 92 ALA A CA 1
ATOM 744 C C . ALA A 1 92 ? -8.301 -6.780 14.472 1.00 88.75 92 ALA A C 1
ATOM 746 O O . ALA A 1 92 ? -7.190 -7.295 14.689 1.00 88.75 92 ALA A O 1
ATOM 747 N N . PRO A 1 93 ? -9.243 -7.463 13.789 1.00 93.00 93 PRO A N 1
ATOM 748 C CA . PRO A 1 93 ? -9.048 -8.823 13.310 1.00 93.00 93 PRO A CA 1
ATOM 749 C C . PRO A 1 93 ? -7.845 -8.930 12.371 1.00 93.00 93 PRO A C 1
ATOM 751 O O . PRO A 1 93 ? -7.618 -8.088 11.497 1.00 93.00 93 PRO A O 1
ATOM 754 N N . ARG A 1 94 ? -7.090 -10.032 12.479 1.00 92.69 94 ARG A N 1
ATOM 755 C CA . ARG A 1 94 ? -5.913 -10.278 11.626 1.00 92.69 94 ARG A CA 1
ATOM 756 C C . ARG A 1 94 ? -6.250 -10.231 10.133 1.00 92.69 94 ARG A C 1
ATOM 758 O O . ARG A 1 94 ? -5.447 -9.731 9.353 1.00 92.69 94 ARG A O 1
ATOM 765 N N . LYS A 1 95 ? -7.434 -10.715 9.742 1.00 92.00 95 LYS A N 1
ATOM 766 C CA . LYS A 1 95 ? -7.896 -10.702 8.344 1.00 92.00 95 LYS A CA 1
ATOM 767 C C . LYS A 1 95 ? -8.015 -9.277 7.799 1.00 92.00 95 LYS A C 1
ATOM 769 O O . LYS A 1 95 ? -7.479 -9.001 6.732 1.00 92.00 95 LYS A O 1
ATOM 774 N N . VAL A 1 96 ? -8.637 -8.372 8.556 1.00 91.62 96 VAL A N 1
ATOM 775 C CA . VAL A 1 96 ? -8.798 -6.961 8.171 1.00 91.62 96 VAL A CA 1
ATOM 776 C C . VAL A 1 96 ? -7.431 -6.296 8.037 1.00 91.62 96 VAL A C 1
ATOM 778 O O . VAL A 1 96 ? -7.139 -5.691 7.010 1.00 91.62 96 VAL A O 1
ATOM 781 N N . LYS A 1 97 ? -6.542 -6.501 9.018 1.00 93.06 97 LYS A N 1
ATOM 782 C CA . LYS A 1 97 ? -5.167 -5.983 8.961 1.00 93.06 97 LYS A CA 1
ATOM 783 C C . LYS A 1 97 ? -4.414 -6.443 7.716 1.00 93.06 97 LYS A C 1
ATOM 785 O O . LYS A 1 97 ? -3.788 -5.626 7.050 1.00 93.06 97 LYS A O 1
ATOM 790 N N . LEU A 1 98 ? -4.483 -7.735 7.393 1.00 94.69 98 LEU A N 1
ATOM 791 C CA . LEU A 1 98 ? -3.807 -8.294 6.222 1.00 94.69 98 LEU A CA 1
ATOM 792 C C . LEU A 1 98 ? -4.347 -7.713 4.916 1.00 94.69 98 LEU A C 1
ATOM 794 O O . LEU A 1 98 ? -3.550 -7.379 4.049 1.00 94.69 98 LEU A O 1
ATOM 798 N N . ILE A 1 99 ? -5.667 -7.546 4.794 1.00 93.62 99 ILE A N 1
ATOM 799 C CA . ILE A 1 99 ? -6.282 -6.927 3.613 1.00 93.62 99 ILE A CA 1
ATOM 800 C C . ILE A 1 99 ? -5.786 -5.488 3.447 1.00 93.62 99 ILE A C 1
ATOM 802 O O . ILE A 1 99 ? -5.346 -5.114 2.365 1.00 93.62 99 ILE A O 1
ATOM 806 N N . LEU A 1 100 ? -5.811 -4.689 4.515 1.00 93.19 100 LEU A N 1
ATOM 807 C CA . LEU A 1 100 ? -5.383 -3.289 4.471 1.00 93.19 100 LEU A CA 1
ATOM 808 C C . LEU A 1 100 ? -3.897 -3.158 4.124 1.00 93.19 100 LEU A C 1
ATOM 810 O O . LEU A 1 100 ? -3.529 -2.367 3.255 1.00 93.19 100 LEU A O 1
ATOM 814 N N . VAL A 1 101 ? -3.046 -3.970 4.758 1.00 94.62 101 VAL A N 1
ATOM 815 C CA . VAL A 1 101 ? -1.614 -4.016 4.445 1.00 94.62 101 VAL A CA 1
ATOM 816 C C . VAL A 1 101 ? -1.391 -4.452 3.000 1.00 94.62 101 VAL A C 1
ATOM 818 O O . VAL A 1 101 ? -0.589 -3.825 2.324 1.00 94.62 101 VAL A O 1
ATOM 821 N N . TRP A 1 102 ? -2.109 -5.465 2.509 1.00 94.56 102 TRP A N 1
ATOM 822 C CA . TRP A 1 102 ? -2.000 -5.937 1.126 1.00 94.56 102 TRP A CA 1
ATOM 823 C C . TRP A 1 102 ? -2.376 -4.856 0.111 1.00 94.56 102 TRP A C 1
ATOM 825 O O . TRP A 1 102 ? -1.642 -4.640 -0.853 1.00 94.56 102 TRP A O 1
ATOM 835 N N . VAL A 1 103 ? -3.476 -4.131 0.353 1.00 91.19 103 VAL A N 1
ATOM 836 C CA . VAL A 1 103 ? -3.866 -2.990 -0.486 1.00 91.19 103 VAL A CA 1
ATOM 837 C C . VAL A 1 103 ? -2.704 -2.001 -0.545 1.00 91.19 103 VAL A C 1
ATOM 839 O O . VAL A 1 103 ? -2.229 -1.695 -1.630 1.00 91.19 103 VAL A O 1
ATOM 842 N N . TYR A 1 104 ? -2.161 -1.574 0.596 1.00 92.38 104 TYR A N 1
ATOM 843 C CA . TYR A 1 104 ? -1.044 -0.629 0.613 1.00 92.38 104 TYR A CA 1
ATOM 844 C C . TYR A 1 104 ? 0.239 -1.160 -0.057 1.00 92.38 104 TYR A C 1
ATOM 846 O O . TYR A 1 104 ? 0.833 -0.477 -0.891 1.00 92.38 104 TYR A O 1
ATOM 854 N N . THR A 1 105 ? 0.686 -2.370 0.286 1.00 91.50 105 THR A N 1
ATOM 855 C CA . THR A 1 105 ? 1.962 -2.913 -0.204 1.00 91.50 105 THR A CA 1
ATOM 856 C C . THR A 1 105 ? 1.931 -3.205 -1.695 1.00 91.50 105 THR A C 1
ATOM 858 O O . THR A 1 105 ? 2.948 -2.999 -2.353 1.00 91.50 105 THR A O 1
ATOM 861 N N . SER A 1 106 ? 0.784 -3.623 -2.238 1.00 89.06 106 SER A N 1
ATOM 862 C CA . SER A 1 106 ? 0.609 -3.829 -3.679 1.00 89.06 106 SER A CA 1
ATOM 863 C C . SER A 1 106 ? 0.789 -2.532 -4.479 1.00 89.06 106 SER A C 1
ATOM 865 O O . SER A 1 106 ? 1.457 -2.535 -5.510 1.00 89.06 106 SER A O 1
ATOM 867 N N . TRP A 1 107 ? 0.290 -1.400 -3.972 1.00 85.06 107 TRP A N 1
ATOM 868 C CA . TRP A 1 107 ? 0.494 -0.091 -4.596 1.00 85.06 107 TRP A CA 1
ATOM 869 C C . TRP A 1 107 ? 1.956 0.342 -4.576 1.00 85.06 107 TRP A C 1
ATOM 871 O O . TRP A 1 107 ? 2.488 0.799 -5.588 1.00 85.06 107 TRP A O 1
ATOM 881 N N . ILE A 1 108 ? 2.613 0.188 -3.426 1.00 89.25 108 ILE A N 1
ATOM 882 C CA . ILE A 1 108 ? 4.015 0.581 -3.274 1.00 89.25 108 ILE A CA 1
ATOM 883 C C . ILE A 1 108 ? 4.929 -0.285 -4.138 1.00 89.25 108 ILE A C 1
ATOM 885 O O . ILE A 1 108 ? 5.805 0.258 -4.809 1.00 89.25 108 ILE A O 1
ATOM 889 N N . SER A 1 109 ? 4.730 -1.606 -4.165 1.00 87.81 109 SER A N 1
ATOM 890 C CA . SER A 1 109 ? 5.563 -2.497 -4.975 1.00 87.81 109 SER A CA 1
ATOM 891 C C . SER A 1 109 ? 5.439 -2.173 -6.462 1.00 87.81 109 SER A C 1
ATOM 893 O O . SER A 1 109 ? 6.457 -2.004 -7.127 1.00 87.81 109 SER A O 1
ATOM 895 N N . LEU A 1 110 ? 4.217 -1.970 -6.964 1.00 88.25 110 LEU A N 1
ATOM 896 C CA . LEU A 1 110 ? 3.978 -1.544 -8.343 1.00 88.25 110 LEU A CA 1
ATOM 897 C C . LEU A 1 110 ? 4.615 -0.195 -8.666 1.00 88.25 110 LEU A C 1
ATOM 899 O O . LEU A 1 110 ? 5.239 -0.051 -9.718 1.00 88.25 110 LEU A O 1
ATOM 903 N N . GLY A 1 111 ? 4.469 0.788 -7.774 1.00 87.25 111 GLY A N 1
ATOM 904 C CA . GLY A 1 111 ? 5.052 2.116 -7.950 1.00 87.25 111 GLY A CA 1
ATOM 905 C C . GLY A 1 111 ? 6.576 2.060 -8.041 1.00 87.25 111 GLY A C 1
ATOM 906 O O . GLY A 1 111 ? 7.161 2.623 -8.964 1.00 87.25 111 GLY A O 1
ATOM 907 N N . VAL A 1 112 ? 7.215 1.314 -7.134 1.00 91.62 112 VAL A N 1
ATOM 908 C CA . VAL A 1 112 ? 8.671 1.119 -7.120 1.00 91.62 112 VAL A CA 1
ATOM 909 C C . VAL A 1 112 ? 9.137 0.369 -8.368 1.00 91.62 112 VAL A C 1
ATOM 911 O O . VAL A 1 112 ? 10.056 0.829 -9.041 1.00 91.62 112 VAL A O 1
ATOM 914 N N . SER A 1 113 ? 8.490 -0.742 -8.731 1.00 89.94 113 SER A N 1
ATOM 915 C CA . SER A 1 113 ? 8.837 -1.502 -9.938 1.00 89.94 113 SER A CA 1
ATOM 916 C C . SER A 1 113 ? 8.688 -0.663 -11.209 1.00 89.94 113 SER A C 1
ATOM 918 O O . SER A 1 113 ? 9.569 -0.689 -12.065 1.00 89.94 113 SER A O 1
ATOM 920 N N . SER A 1 114 ? 7.623 0.134 -11.313 1.00 88.69 114 SER A N 1
ATOM 921 C CA . SER A 1 114 ? 7.405 1.027 -12.458 1.00 88.69 114 SER A CA 1
ATOM 922 C C . SER A 1 114 ? 8.474 2.119 -12.532 1.00 88.69 114 SER A C 1
ATOM 924 O O . SER A 1 114 ? 9.015 2.374 -13.606 1.00 88.69 114 SER A O 1
ATOM 926 N N . ALA A 1 115 ? 8.837 2.723 -11.396 1.00 90.50 115 ALA A N 1
ATOM 927 C CA . ALA A 1 115 ? 9.895 3.728 -11.331 1.00 90.50 115 ALA A CA 1
ATOM 928 C C . ALA A 1 115 ? 11.258 3.162 -11.763 1.00 90.50 115 ALA A C 1
ATOM 930 O O . ALA A 1 115 ? 11.982 3.818 -12.510 1.00 90.50 115 ALA A O 1
ATOM 931 N N . ILE A 1 116 ? 11.582 1.930 -11.354 1.00 92.81 116 ILE A N 1
ATOM 932 C CA . ILE A 1 116 ? 12.804 1.229 -11.775 1.00 92.81 116 ILE A CA 1
ATOM 933 C C . ILE A 1 116 ? 12.810 1.024 -13.293 1.00 92.81 116 ILE A C 1
ATOM 935 O O . ILE A 1 116 ? 13.804 1.336 -13.943 1.00 92.81 116 ILE A O 1
ATOM 939 N N . VAL A 1 117 ? 11.708 0.546 -13.879 1.00 91.50 117 VAL A N 1
ATOM 940 C CA . VAL A 1 117 ? 11.620 0.324 -15.333 1.00 91.50 117 VAL A CA 1
ATOM 941 C C . VAL A 1 117 ? 11.771 1.633 -16.108 1.00 91.50 117 VAL A C 1
ATOM 943 O O . VAL A 1 117 ? 12.519 1.679 -17.084 1.00 91.50 117 VAL A O 1
ATOM 946 N N . ILE A 1 118 ? 11.123 2.709 -15.657 1.00 90.12 118 ILE A N 1
ATOM 947 C CA . ILE A 1 118 ? 11.250 4.038 -16.272 1.00 90.12 118 ILE A CA 1
ATOM 948 C C . ILE A 1 118 ? 12.697 4.536 -16.180 1.00 90.12 118 ILE A C 1
ATOM 950 O O . ILE A 1 118 ? 13.251 5.004 -17.173 1.00 90.12 118 ILE A O 1
ATOM 954 N N . TYR A 1 119 ? 13.330 4.401 -15.014 1.00 92.44 119 TYR A N 1
ATOM 955 C CA . TYR A 1 119 ? 14.724 4.792 -14.816 1.00 92.44 119 TYR A CA 1
ATOM 956 C C . TYR A 1 119 ? 15.681 4.030 -15.739 1.00 92.44 119 TYR A C 1
ATOM 958 O O . TYR A 1 119 ? 16.516 4.648 -16.398 1.00 92.44 119 TYR A O 1
ATOM 966 N N . LEU A 1 120 ? 15.521 2.709 -15.847 1.00 91.56 120 LEU A N 1
ATOM 967 C CA . LEU A 1 120 ? 16.320 1.881 -16.750 1.00 91.56 120 LEU A CA 1
ATOM 968 C C . LEU A 1 120 ? 16.116 2.278 -18.212 1.00 91.56 120 LEU A C 1
ATOM 970 O O . LEU A 1 120 ? 17.089 2.378 -18.952 1.00 91.56 120 LEU A O 1
ATOM 974 N N . LYS A 1 121 ? 14.875 2.566 -18.619 1.00 89.56 121 LYS A N 1
ATOM 975 C CA . LYS A 1 121 ? 14.582 3.034 -19.976 1.00 89.56 121 LYS A CA 1
ATOM 976 C C . LYS A 1 121 ? 15.299 4.352 -20.289 1.00 89.56 121 LYS A C 1
ATOM 978 O O . LYS A 1 121 ? 15.964 4.444 -21.313 1.00 89.56 121 LYS A O 1
ATOM 983 N N . MET A 1 122 ? 15.247 5.327 -19.376 1.00 90.88 122 MET A N 1
ATOM 984 C CA . MET A 1 122 ? 15.953 6.607 -19.540 1.00 90.88 122 MET A CA 1
ATOM 985 C C . MET A 1 122 ? 17.477 6.455 -19.600 1.00 90.88 122 MET A C 1
ATOM 987 O O . MET A 1 122 ? 18.143 7.272 -20.229 1.00 90.88 122 MET A O 1
ATOM 991 N N . LEU A 1 123 ? 18.049 5.467 -18.906 1.00 90.50 123 LEU A N 1
ATOM 992 C CA . LEU A 1 123 ? 19.483 5.185 -18.988 1.00 90.50 123 LEU A CA 1
ATOM 993 C C . LEU A 1 123 ? 19.861 4.578 -20.337 1.00 90.50 123 LEU A C 1
ATOM 995 O O . LEU A 1 123 ? 20.867 4.981 -20.907 1.00 90.50 123 LEU A O 1
ATOM 999 N N . VAL A 1 124 ? 19.057 3.642 -20.849 1.00 88.38 124 VAL A N 1
ATOM 1000 C CA . VAL A 1 124 ? 19.299 3.001 -22.149 1.00 88.38 124 VAL A CA 1
ATOM 1001 C C . VAL A 1 124 ? 19.191 4.009 -23.293 1.00 88.38 124 VAL A C 1
ATOM 1003 O O . VAL A 1 124 ? 20.027 3.974 -24.180 1.00 88.38 124 VAL A O 1
ATOM 1006 N N . GLU A 1 125 ? 18.245 4.951 -23.245 1.00 83.69 125 GLU A N 1
ATOM 1007 C CA . GLU A 1 125 ? 18.111 6.011 -24.265 1.00 83.69 125 GLU A CA 1
ATOM 1008 C C . GLU A 1 125 ? 19.292 7.003 -24.293 1.00 83.69 125 GLU A C 1
ATOM 1010 O O . GLU A 1 125 ? 19.451 7.746 -25.260 1.00 83.69 125 GLU A O 1
ATOM 1015 N N . LYS A 1 126 ? 20.107 7.055 -23.231 1.00 82.50 126 LYS A N 1
ATOM 1016 C CA . LYS A 1 126 ? 21.260 7.964 -23.116 1.00 82.50 126 LYS A CA 1
ATOM 1017 C C . LYS A 1 126 ? 22.591 7.344 -23.553 1.00 82.50 126 LYS A C 1
ATOM 1019 O O . LYS A 1 126 ? 23.569 8.087 -23.629 1.00 82.50 126 LYS A O 1
ATOM 1024 N N . ILE A 1 127 ? 22.646 6.026 -23.758 1.00 72.62 127 ILE A N 1
ATOM 1025 C CA . ILE A 1 127 ? 23.852 5.257 -24.120 1.00 72.62 127 ILE A CA 1
ATOM 1026 C C . ILE A 1 127 ? 23.785 4.906 -25.601 1.00 72.62 127 ILE A C 1
ATOM 1028 O O . ILE A 1 127 ? 24.802 5.125 -26.293 1.00 72.62 127 ILE A O 1
#

Foldseek 3Di:
DVVVLVVLVVLLVVLVVVLVVLVVVLQVCLLVCLVVVCVLCVVLDDPVLSPDRHPPSSLVVLLLLLVCLVCVVPPVSCVPGCPPNVVSSVPRDPVSNVSSVCSNVSVVVSVVSNVVSVVVNVVVVVD

Sequence (127 aa):
MAIVESTLGWIGTFLGGLGLLLLIAACIIALFKIDEADYYFGEWSAPEKKYFKGLPFSLSRMTYYGMAILFKRNQLVKRFYIKDKEHLIDEAPRKVKLILVWVYTSWISLGVSSAIVIYLKMLVEKI